Protein AF-A0A972KWC3-F1 (afdb_monomer)

Structure (mmCIF, N/CA/C/O backbone):
data_AF-A0A972KWC3-F1
#
_entry.id   AF-A0A972KWC3-F1
#
loop_
_atom_site.group_PDB
_atom_site.id
_atom_site.type_symbol
_atom_site.label_atom_id
_atom_site.label_alt_id
_atom_site.label_comp_id
_atom_site.label_asym_id
_atom_site.label_entity_id
_atom_site.label_seq_id
_atom_site.pdbx_PDB_ins_code
_atom_site.Cartn_x
_atom_site.Cartn_y
_atom_site.Cartn_z
_atom_site.occupancy
_atom_site.B_iso_or_equiv
_atom_site.auth_seq_id
_atom_site.auth_comp_id
_atom_site.auth_asym_id
_atom_site.auth_atom_id
_atom_site.pdbx_PDB_model_num
ATOM 1 N N . MET A 1 1 ? 79.381 37.023 6.648 1.00 36.28 1 MET A N 1
ATOM 2 C CA . MET A 1 1 ? 78.409 36.983 5.532 1.00 36.28 1 MET A CA 1
ATOM 3 C C . MET A 1 1 ? 78.089 35.526 5.227 1.00 36.28 1 MET A C 1
ATOM 5 O O . MET A 1 1 ? 79.046 34.792 5.069 1.00 36.28 1 MET A O 1
ATOM 9 N N . LYS A 1 2 ? 76.794 35.168 5.105 1.00 44.06 2 LYS A N 1
ATOM 10 C CA . LYS A 1 2 ? 76.246 34.047 4.293 1.00 44.06 2 LYS A CA 1
ATOM 11 C C . LYS A 1 2 ? 76.771 32.621 4.628 1.00 44.06 2 LYS A C 1
ATOM 13 O O . LYS A 1 2 ? 77.926 32.339 4.387 1.00 44.06 2 LYS A O 1
ATOM 18 N N . LYS A 1 3 ? 75.994 31.625 5.067 1.00 50.47 3 LYS A N 1
ATOM 19 C CA . LYS A 1 3 ? 74.543 31.420 5.217 1.00 50.47 3 LYS A CA 1
ATOM 20 C C . LYS A 1 3 ? 74.333 30.360 6.313 1.00 50.47 3 LYS A C 1
ATOM 22 O O . LYS A 1 3 ? 75.045 29.363 6.343 1.00 50.47 3 LYS A O 1
ATOM 27 N N . LEU A 1 4 ? 73.356 30.600 7.179 1.00 56.25 4 LEU A N 1
ATOM 28 C CA . LEU A 1 4 ? 72.723 29.618 8.061 1.00 56.25 4 LEU A CA 1
ATOM 29 C C . LEU A 1 4 ? 71.504 29.014 7.337 1.00 56.25 4 LEU A C 1
ATOM 31 O O . LEU A 1 4 ? 70.994 29.649 6.410 1.00 56.25 4 LEU A O 1
ATOM 35 N N . LEU A 1 5 ? 71.006 27.887 7.876 1.00 50.62 5 LEU A N 1
ATOM 36 C CA . LEU A 1 5 ? 69.685 27.250 7.658 1.00 50.62 5 LEU A CA 1
ATOM 37 C C . LEU A 1 5 ? 69.596 26.182 6.527 1.00 50.62 5 LEU A C 1
ATOM 39 O O . LEU A 1 5 ? 70.162 26.396 5.458 1.00 50.62 5 LEU A O 1
ATOM 43 N N . PRO A 1 6 ? 68.740 25.139 6.651 1.00 57.84 6 PRO A N 1
ATOM 44 C CA . PRO A 1 6 ? 68.655 24.117 7.718 1.00 57.84 6 PRO A CA 1
ATOM 45 C C . PRO A 1 6 ? 68.493 22.669 7.166 1.00 57.84 6 PRO A C 1
ATOM 47 O O . PRO A 1 6 ? 68.018 22.445 6.059 1.00 57.84 6 PRO A O 1
ATOM 50 N N . ILE A 1 7 ? 68.958 21.641 7.882 1.00 57.22 7 ILE A N 1
ATOM 51 C CA . ILE A 1 7 ? 68.169 20.645 8.648 1.00 57.22 7 ILE A CA 1
ATOM 52 C C . ILE A 1 7 ? 66.643 20.689 8.417 1.00 57.22 7 ILE A C 1
ATOM 54 O O . ILE A 1 7 ? 65.968 21.449 9.099 1.00 57.22 7 ILE A O 1
ATOM 58 N N . LEU A 1 8 ? 66.094 19.823 7.552 1.00 51.66 8 LEU A N 1
ATOM 59 C CA . LEU A 1 8 ? 64.784 19.170 7.765 1.00 51.66 8 LEU A CA 1
ATOM 60 C C . LEU A 1 8 ? 64.522 18.070 6.710 1.00 51.66 8 LEU A C 1
ATOM 62 O O . LEU A 1 8 ? 63.605 18.170 5.900 1.00 51.66 8 LEU A O 1
ATOM 66 N N . PHE A 1 9 ? 65.332 17.007 6.684 1.00 49.38 9 PHE A N 1
ATOM 67 C CA . PHE A 1 9 ? 64.932 15.787 5.972 1.00 49.38 9 PHE A CA 1
ATOM 68 C C . PHE A 1 9 ? 64.066 14.956 6.918 1.00 49.38 9 PHE A C 1
ATOM 70 O O . PHE A 1 9 ? 64.540 14.115 7.681 1.00 49.38 9 PHE A O 1
ATOM 77 N N . THR A 1 10 ? 62.781 15.297 6.930 1.00 54.88 10 THR A N 1
ATOM 78 C CA . THR A 1 10 ? 61.736 14.616 7.685 1.00 54.88 10 THR A CA 1
ATOM 79 C C . THR A 1 10 ? 61.576 13.201 7.139 1.00 54.88 10 THR A C 1
ATOM 81 O O . THR A 1 10 ? 60.975 12.972 6.095 1.00 54.88 10 THR A O 1
ATOM 84 N N . LEU A 1 11 ? 62.198 12.274 7.858 1.00 51.16 11 LEU A N 1
ATOM 85 C CA . LEU A 1 11 ? 61.821 10.885 8.089 1.00 51.16 11 LEU A CA 1
ATOM 86 C C . LEU A 1 11 ? 60.406 10.510 7.573 1.00 51.16 11 LEU A C 1
ATOM 88 O O . LEU A 1 11 ? 59.423 10.575 8.307 1.00 51.16 11 LEU A O 1
ATOM 92 N N . LEU A 1 12 ? 60.292 10.063 6.319 1.00 48.69 12 LEU A N 1
ATOM 93 C CA . LEU A 1 12 ? 59.138 9.288 5.847 1.00 48.69 12 LEU A CA 1
ATOM 94 C C . LEU A 1 12 ? 59.390 7.805 6.152 1.00 48.69 12 LEU A C 1
ATOM 96 O O . LEU A 1 12 ? 59.671 7.004 5.265 1.00 48.69 12 LEU A O 1
ATOM 100 N N . LEU A 1 13 ? 59.314 7.448 7.436 1.00 47.88 13 LEU A N 1
ATOM 101 C CA . LEU A 1 13 ? 59.115 6.065 7.867 1.00 47.88 13 LEU A CA 1
ATOM 102 C C . LEU A 1 13 ? 57.605 5.817 7.931 1.00 47.88 13 LEU A C 1
ATOM 104 O O . LEU A 1 13 ? 56.955 6.109 8.931 1.00 47.88 13 LEU A O 1
ATOM 108 N N . VAL A 1 14 ? 57.040 5.290 6.846 1.00 56.22 14 VAL A N 1
ATOM 109 C CA . VAL A 1 14 ? 55.718 4.657 6.884 1.00 56.22 14 VAL A CA 1
ATOM 110 C C . VAL A 1 14 ? 55.938 3.200 7.298 1.00 56.22 14 VAL A C 1
ATOM 112 O O . VAL A 1 14 ? 56.559 2.457 6.536 1.00 56.22 14 VAL A O 1
ATOM 115 N N . PRO A 1 15 ? 55.465 2.741 8.469 1.00 56.31 15 PRO A N 1
ATOM 116 C CA . PRO A 1 15 ? 55.364 1.314 8.715 1.00 56.31 15 PRO A CA 1
ATOM 117 C C . PRO A 1 15 ? 54.242 0.767 7.825 1.00 56.31 15 PRO A C 1
ATOM 119 O O . PRO A 1 15 ? 53.069 1.100 7.993 1.00 56.31 15 PRO A O 1
ATOM 122 N N . GLY A 1 16 ? 54.613 -0.053 6.841 1.00 51.59 16 GLY A N 1
ATOM 123 C CA . GLY A 1 16 ? 53.671 -0.832 6.049 1.00 51.59 16 GLY A CA 1
ATOM 124 C C . GLY A 1 16 ? 52.974 -1.852 6.943 1.00 51.59 16 GLY A C 1
ATOM 125 O O . GLY A 1 16 ? 53.512 -2.925 7.205 1.00 51.59 16 GLY A O 1
ATOM 126 N N . ILE A 1 17 ? 51.776 -1.519 7.423 1.00 57.06 17 ILE A N 1
ATOM 127 C CA . ILE A 1 17 ? 50.899 -2.477 8.094 1.00 57.06 17 ILE A CA 1
ATOM 128 C C . ILE A 1 17 ? 50.371 -3.426 7.016 1.00 57.06 17 ILE A C 1
ATOM 130 O O . ILE A 1 17 ? 49.385 -3.145 6.338 1.00 57.06 17 ILE A O 1
ATOM 134 N N . SER A 1 18 ? 51.055 -4.553 6.835 1.00 47.94 18 SER A N 1
ATOM 135 C CA . SER A 1 18 ? 50.500 -5.697 6.117 1.00 47.94 18 SER A CA 1
ATOM 136 C C . SER A 1 18 ? 49.466 -6.358 7.024 1.00 47.94 18 SER A C 1
ATOM 138 O O . SER A 1 18 ? 49.818 -7.112 7.929 1.00 47.94 18 SER A O 1
ATOM 140 N N . LEU A 1 19 ? 48.183 -6.063 6.812 1.00 51.91 19 LEU A N 1
ATOM 141 C CA . LEU A 1 19 ? 47.104 -6.884 7.355 1.00 51.91 19 LEU A CA 1
ATOM 142 C C . LEU A 1 19 ? 47.087 -8.193 6.565 1.00 51.91 19 LEU A C 1
ATOM 144 O O . LEU A 1 19 ? 46.543 -8.269 5.465 1.00 51.91 19 LEU A O 1
ATOM 148 N N . ALA A 1 20 ? 47.734 -9.217 7.122 1.00 47.09 20 ALA A N 1
ATOM 149 C CA . ALA A 1 20 ? 47.567 -10.584 6.668 1.00 47.09 20 ALA A CA 1
ATOM 150 C C . ALA A 1 20 ? 46.075 -10.940 6.732 1.00 47.09 20 ALA A C 1
ATOM 152 O O . ALA A 1 20 ? 45.423 -10.838 7.771 1.00 47.09 20 ALA A O 1
ATOM 153 N N . GLN A 1 21 ? 45.551 -11.309 5.571 1.00 47.62 21 GLN A N 1
ATOM 154 C CA . GLN A 1 21 ? 44.176 -11.689 5.306 1.00 47.62 21 GLN A CA 1
ATOM 155 C C . GLN A 1 21 ? 43.842 -12.944 6.125 1.00 47.62 21 GLN A C 1
ATOM 157 O O . GLN A 1 21 ? 44.160 -14.066 5.735 1.00 47.62 21 GLN A O 1
ATOM 162 N N . GLN A 1 22 ? 43.257 -12.742 7.304 1.00 44.53 22 GLN A N 1
ATOM 163 C CA . GLN A 1 22 ? 42.760 -13.812 8.155 1.00 44.53 22 GLN A CA 1
ATOM 164 C C . GLN A 1 22 ? 41.663 -14.531 7.368 1.00 44.53 22 GLN A C 1
ATOM 166 O O . GLN A 1 22 ? 40.656 -13.928 6.994 1.00 44.53 22 GLN A O 1
ATOM 171 N N . SER A 1 23 ? 41.908 -15.799 7.043 1.00 46.75 23 SER A N 1
ATOM 172 C CA . SER A 1 23 ? 40.980 -16.684 6.351 1.00 46.75 23 SER A CA 1
ATOM 173 C C . SER A 1 23 ? 39.733 -16.868 7.211 1.00 46.75 23 SER A C 1
ATOM 175 O O . SER A 1 23 ? 39.624 -17.771 8.039 1.00 46.75 23 SER A O 1
ATOM 177 N N . GLY A 1 24 ? 38.783 -15.953 7.026 1.00 38.59 24 GLY A N 1
ATOM 178 C CA . GLY A 1 24 ? 37.444 -16.055 7.566 1.00 38.59 24 GLY A CA 1
ATOM 179 C C . GLY A 1 24 ? 36.806 -17.309 6.997 1.00 38.59 24 GLY A C 1
ATOM 180 O O . GLY A 1 24 ? 36.411 -17.346 5.836 1.00 38.59 24 GLY A O 1
ATOM 181 N N . SER A 1 25 ? 36.728 -18.350 7.821 1.00 37.38 25 SER A N 1
ATOM 182 C CA . SER A 1 25 ? 35.777 -19.428 7.605 1.00 37.38 25 SER A CA 1
ATOM 183 C C . SER A 1 25 ? 34.400 -18.781 7.591 1.00 37.38 25 SER A C 1
ATOM 185 O O . SER A 1 25 ? 33.937 -18.285 8.618 1.00 37.38 25 SER A O 1
ATOM 187 N N . TYR A 1 26 ? 33.781 -18.717 6.415 1.00 39.09 26 TYR A N 1
ATOM 188 C CA . TYR A 1 26 ? 32.403 -18.278 6.270 1.00 39.09 26 TYR A CA 1
ATOM 189 C C . TYR A 1 26 ? 31.524 -19.303 6.986 1.00 39.09 26 TYR A C 1
ATOM 191 O O . TYR A 1 26 ? 31.102 -20.302 6.407 1.00 39.09 26 TYR A O 1
ATOM 199 N N . ALA A 1 27 ? 31.287 -19.080 8.277 1.00 44.47 27 ALA A N 1
ATOM 200 C CA . ALA A 1 27 ? 30.187 -19.705 8.977 1.00 44.47 27 ALA A CA 1
ATOM 201 C C . ALA A 1 27 ? 28.916 -19.294 8.227 1.00 44.47 27 ALA A C 1
ATOM 203 O O . ALA A 1 27 ? 28.488 -18.140 8.270 1.00 44.47 27 ALA A O 1
ATOM 204 N N . SER A 1 28 ? 28.367 -20.234 7.461 1.00 42.81 28 SER A N 1
ATOM 205 C CA . SER A 1 28 ? 27.062 -20.107 6.831 1.00 42.81 28 SER A CA 1
ATOM 206 C C . SER A 1 28 ? 26.015 -20.079 7.939 1.00 42.81 28 SER A C 1
ATOM 208 O O . SER A 1 28 ? 25.494 -21.108 8.364 1.00 42.81 28 SER A O 1
ATOM 210 N N . SER A 1 29 ? 25.722 -18.882 8.435 1.00 48.38 29 SER A N 1
ATOM 211 C CA . SER A 1 29 ? 24.589 -18.602 9.311 1.00 48.38 29 SER A CA 1
ATOM 212 C C . SER A 1 29 ? 23.297 -18.639 8.488 1.00 48.38 29 SER A C 1
ATOM 214 O O . SER A 1 29 ? 22.637 -17.622 8.307 1.00 48.38 29 SER A O 1
ATOM 216 N N . SER A 1 30 ? 22.942 -19.796 7.928 1.00 54.94 30 SER A N 1
ATOM 217 C CA . SER A 1 30 ? 21.686 -19.989 7.193 1.00 54.94 30 SER A CA 1
ATOM 218 C C . SER A 1 30 ? 20.723 -20.867 7.987 1.00 54.94 30 SER A C 1
ATOM 220 O O . SER A 1 30 ? 20.353 -21.965 7.598 1.00 54.94 30 SER A O 1
ATOM 222 N N . ALA A 1 31 ? 20.281 -20.345 9.125 1.00 53.38 31 ALA A N 1
ATOM 223 C CA . ALA A 1 31 ? 19.063 -20.813 9.779 1.00 53.38 31 ALA A CA 1
ATOM 224 C C . ALA A 1 31 ? 18.305 -19.617 10.365 1.00 53.38 31 ALA A C 1
ATOM 226 O O . ALA A 1 31 ? 17.880 -19.612 11.516 1.00 53.38 31 ALA A O 1
ATOM 227 N N . GLY A 1 32 ? 18.157 -18.559 9.563 1.00 48.53 32 GLY A N 1
ATOM 228 C CA . GLY A 1 32 ? 17.124 -17.566 9.815 1.00 48.53 32 GLY A CA 1
ATOM 229 C C . GLY A 1 32 ? 15.786 -18.248 9.579 1.00 48.53 32 GLY A C 1
ATOM 230 O O . GLY A 1 32 ? 15.433 -18.509 8.428 1.00 48.53 32 GLY A O 1
ATOM 231 N N . ALA A 1 33 ? 15.084 -18.594 10.660 1.00 53.97 33 ALA A N 1
ATOM 232 C CA . ALA A 1 33 ? 13.727 -19.116 10.610 1.00 53.97 33 ALA A CA 1
ATOM 233 C C . ALA A 1 33 ? 12.898 -18.204 9.701 1.00 53.97 33 ALA A C 1
ATOM 235 O O . ALA A 1 33 ? 12.591 -17.060 10.042 1.00 53.97 33 ALA A O 1
ATOM 236 N N . SER A 1 34 ? 12.611 -18.695 8.498 1.00 60.31 34 SER A N 1
ATOM 237 C CA . SER A 1 34 ? 11.788 -17.990 7.532 1.00 60.31 34 SER A CA 1
ATOM 238 C C . SER A 1 34 ? 10.384 -17.997 8.111 1.00 60.31 34 SER A C 1
ATOM 240 O O . SER A 1 34 ? 9.699 -19.013 8.041 1.00 60.31 34 SER A O 1
ATOM 242 N N . GLN A 1 35 ? 9.998 -16.905 8.777 1.00 64.94 35 GLN A N 1
ATOM 243 C CA . GLN A 1 35 ? 8.639 -16.751 9.280 1.00 64.94 35 GLN A CA 1
ATOM 244 C C . GLN A 1 35 ? 7.683 -17.018 8.112 1.00 64.94 35 GLN A C 1
ATOM 246 O O . GLN A 1 35 ? 7.870 -16.418 7.043 1.00 64.94 35 GLN A O 1
ATOM 251 N N . PRO A 1 36 ? 6.716 -17.940 8.266 1.00 73.56 36 PRO A N 1
ATOM 252 C CA . PRO A 1 36 ? 5.774 -18.249 7.206 1.00 73.56 36 PRO A CA 1
ATOM 253 C C . PRO A 1 36 ? 5.093 -16.959 6.762 1.00 73.56 36 PRO A C 1
ATOM 255 O O . PRO A 1 36 ? 4.465 -16.269 7.566 1.00 73.56 36 PRO A O 1
ATOM 258 N N . ARG A 1 37 ? 5.247 -16.598 5.485 1.00 78.94 37 ARG A N 1
ATOM 259 C CA . ARG A 1 37 ? 4.481 -15.480 4.934 1.00 78.94 37 ARG A CA 1
ATOM 260 C C . ARG A 1 37 ? 3.006 -15.892 4.910 1.00 78.94 37 ARG A C 1
ATOM 262 O O . ARG A 1 37 ? 2.721 -17.021 4.505 1.00 78.94 37 ARG A O 1
ATOM 269 N N . PRO A 1 38 ? 2.083 -15.015 5.333 1.00 84.44 38 PRO A N 1
ATOM 270 C CA . PRO A 1 38 ? 0.660 -15.314 5.280 1.00 84.44 38 PRO A CA 1
ATOM 271 C C . PRO A 1 38 ? 0.232 -15.615 3.841 1.00 84.44 38 PRO A C 1
ATOM 273 O O . PRO A 1 38 ? 0.763 -15.049 2.881 1.00 84.44 38 PRO A O 1
ATOM 276 N N . THR A 1 39 ? -0.727 -16.525 3.695 1.00 91.06 39 THR A N 1
ATOM 277 C CA . THR A 1 39 ? -1.316 -16.853 2.398 1.00 91.06 39 THR A CA 1
ATOM 278 C C . THR A 1 39 ? -2.111 -15.658 1.855 1.00 91.06 39 THR A C 1
ATOM 280 O O . THR A 1 39 ? -2.590 -14.831 2.639 1.00 91.06 39 THR A O 1
ATOM 283 N N . PRO A 1 40 ? -2.294 -15.537 0.526 1.00 87.81 40 PRO A N 1
ATOM 284 C CA . PRO A 1 40 ? -3.051 -14.427 -0.053 1.00 87.81 40 PRO A CA 1
ATOM 285 C C . PRO A 1 40 ? -4.466 -14.276 0.525 1.00 87.81 40 PRO A C 1
ATOM 287 O O . PRO A 1 40 ? -4.910 -13.158 0.779 1.00 87.81 40 PRO A O 1
ATOM 290 N N . ASP A 1 41 ? -5.161 -15.385 0.797 1.00 93.56 41 ASP A N 1
ATOM 291 C CA . ASP A 1 41 ? -6.495 -15.363 1.407 1.00 93.56 41 ASP A CA 1
ATOM 292 C C . ASP A 1 41 ? -6.470 -14.832 2.848 1.00 93.56 41 ASP A C 1
ATOM 294 O O . ASP A 1 41 ? -7.367 -14.084 3.238 1.00 93.56 41 ASP A O 1
ATOM 298 N N . ALA A 1 42 ? -5.430 -15.159 3.622 1.00 91.94 42 ALA A N 1
ATOM 299 C CA . ALA A 1 42 ? -5.266 -14.655 4.979 1.00 91.94 42 ALA A CA 1
ATOM 300 C C . ALA A 1 42 ? -5.019 -13.142 4.980 1.00 91.94 42 ALA A C 1
ATOM 302 O O . ALA A 1 42 ? -5.620 -12.425 5.776 1.00 91.94 42 ALA A O 1
ATOM 303 N N . VAL A 1 43 ? -4.192 -12.640 4.055 1.00 90.38 43 VAL A N 1
ATOM 304 C CA . VAL A 1 43 ? -3.936 -11.197 3.901 1.00 90.38 43 VAL A CA 1
ATOM 305 C C . VAL A 1 43 ? -5.218 -10.437 3.558 1.00 90.38 43 VAL A C 1
ATOM 307 O O . VAL A 1 43 ? -5.513 -9.416 4.179 1.00 90.38 43 VAL A O 1
ATOM 310 N N . LEU A 1 44 ? -6.015 -10.954 2.617 1.00 90.62 44 LEU A N 1
ATOM 311 C CA . LEU A 1 44 ? -7.296 -10.347 2.248 1.00 90.62 44 LEU A CA 1
ATOM 312 C C . LEU A 1 44 ? -8.288 -10.348 3.414 1.00 90.62 44 LEU A C 1
ATOM 314 O O . LEU A 1 44 ? -8.930 -9.330 3.669 1.00 90.62 44 LEU A O 1
ATOM 318 N N . ARG A 1 45 ? -8.388 -11.467 4.141 1.00 93.75 45 ARG A N 1
ATOM 319 C CA . ARG A 1 45 ? -9.273 -11.592 5.304 1.00 93.75 45 ARG A CA 1
ATOM 320 C C . ARG A 1 45 ? -8.926 -10.564 6.380 1.00 93.75 45 ARG A C 1
ATOM 322 O O . ARG A 1 45 ? -9.809 -9.819 6.790 1.00 93.75 45 ARG A O 1
ATOM 329 N N . MET A 1 46 ? -7.646 -10.454 6.743 1.00 92.00 46 MET A N 1
ATOM 330 C CA . MET A 1 46 ? -7.175 -9.462 7.718 1.00 92.00 46 MET A CA 1
ATOM 331 C C . MET A 1 46 ? -7.507 -8.027 7.285 1.00 92.00 46 MET A C 1
ATOM 333 O O . MET A 1 46 ? -7.984 -7.234 8.091 1.00 92.00 46 MET A O 1
ATOM 337 N N . GLY A 1 47 ? -7.315 -7.689 6.004 1.00 91.56 47 GLY A N 1
ATOM 338 C CA . GLY A 1 47 ? -7.650 -6.356 5.492 1.00 91.56 47 GLY A CA 1
ATOM 339 C C . GLY A 1 47 ? -9.150 -6.039 5.556 1.00 91.56 47 GLY A C 1
ATOM 340 O O . GLY A 1 47 ? -9.533 -4.927 5.919 1.00 91.56 47 GLY A O 1
ATOM 341 N N . ILE A 1 48 ? -10.008 -7.014 5.240 1.00 93.81 48 ILE A N 1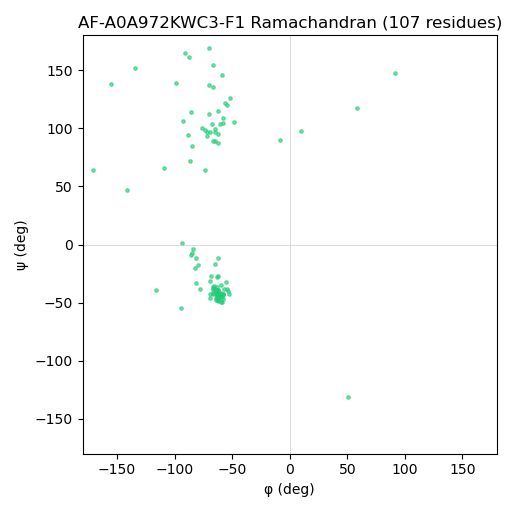
ATOM 342 C CA . ILE A 1 48 ? -11.469 -6.865 5.334 1.00 93.81 48 ILE A CA 1
ATOM 343 C C . ILE A 1 48 ? -11.906 -6.711 6.796 1.00 93.81 48 ILE A C 1
ATOM 345 O O . ILE A 1 48 ? -12.743 -5.859 7.093 1.00 93.81 48 ILE A O 1
ATOM 349 N N . GLU A 1 49 ? -11.341 -7.497 7.710 1.00 95.50 49 GLU A N 1
ATOM 350 C CA . GLU A 1 49 ? -11.626 -7.410 9.146 1.00 95.50 49 GLU A CA 1
ATOM 351 C C . GLU A 1 49 ? -11.208 -6.051 9.733 1.00 95.50 49 GLU A C 1
ATOM 353 O O . GLU A 1 49 ? -11.987 -5.437 10.469 1.00 95.50 49 GLU A O 1
ATOM 358 N N . ASP A 1 50 ? -10.036 -5.531 9.351 1.00 93.81 50 ASP A N 1
ATOM 359 C CA . ASP A 1 50 ? -9.569 -4.193 9.741 1.00 93.81 50 ASP A CA 1
ATOM 360 C C . ASP A 1 50 ? -10.554 -3.104 9.256 1.00 93.81 50 ASP A C 1
ATOM 362 O O . ASP A 1 50 ? -10.936 -2.215 10.024 1.00 93.81 50 ASP A O 1
ATOM 366 N N . LEU A 1 51 ? -11.035 -3.197 8.008 1.00 94.38 51 LEU A N 1
ATOM 367 C CA . LEU A 1 51 ? -12.036 -2.275 7.450 1.00 94.38 51 LEU A CA 1
ATOM 368 C C . LEU A 1 51 ? -13.383 -2.357 8.174 1.00 94.38 51 LEU A C 1
ATOM 370 O O . LEU A 1 51 ? -13.968 -1.332 8.522 1.00 94.38 51 LEU A O 1
ATOM 374 N N . GLN A 1 52 ? -13.888 -3.564 8.425 1.00 96.38 52 GLN A N 1
ATOM 375 C CA . GLN A 1 52 ? -15.145 -3.752 9.152 1.00 96.38 52 GLN A CA 1
ATOM 376 C C . GLN A 1 52 ? -15.056 -3.211 10.581 1.00 96.38 52 GLN A C 1
ATOM 378 O O . GLN A 1 52 ? -16.008 -2.606 11.073 1.00 96.38 52 GLN A O 1
ATOM 383 N N . THR A 1 53 ? -13.913 -3.408 11.237 1.00 96.06 53 THR A N 1
ATOM 384 C CA . THR A 1 53 ? -13.647 -2.877 12.578 1.00 96.06 53 THR A CA 1
ATOM 385 C C . THR A 1 53 ? -13.649 -1.351 12.565 1.00 96.06 53 THR A C 1
ATOM 387 O O . THR A 1 53 ? -14.271 -0.729 13.425 1.00 96.06 53 THR A O 1
ATOM 390 N N . PHE A 1 54 ? -13.034 -0.735 11.554 1.00 96.56 54 PHE A N 1
ATOM 391 C CA . PHE A 1 54 ? -13.062 0.715 11.378 1.00 96.56 54 PHE A 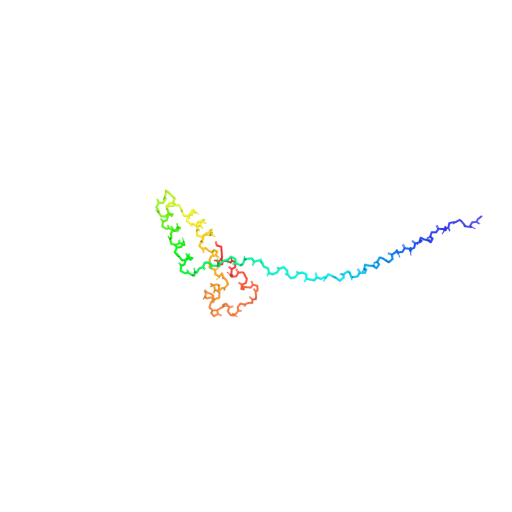CA 1
ATOM 392 C C . PHE A 1 54 ? -14.479 1.261 11.184 1.00 96.56 54 PHE A C 1
ATOM 394 O O . PHE A 1 54 ? -14.854 2.228 11.847 1.00 96.56 54 PHE A O 1
ATOM 401 N N . LEU A 1 55 ? -15.286 0.623 10.331 1.00 95.56 55 LEU A N 1
ATOM 402 C CA . LEU A 1 55 ? -16.667 1.041 10.065 1.00 95.56 55 LEU A CA 1
ATOM 403 C C . LEU A 1 55 ? -17.570 0.958 11.304 1.00 95.56 55 LEU A C 1
ATOM 405 O O . LEU A 1 55 ? -18.517 1.729 11.419 1.00 95.56 55 LEU A O 1
ATOM 409 N N . LYS A 1 56 ? -17.266 0.053 12.240 1.00 96.94 56 LYS A N 1
ATOM 410 C CA . LYS A 1 56 ? -17.971 -0.081 13.525 1.00 96.94 56 LYS A CA 1
ATOM 411 C C . LYS A 1 56 ? -17.455 0.868 14.612 1.00 96.94 56 LYS A C 1
ATOM 413 O O . LYS A 1 56 ? -18.033 0.909 15.691 1.00 96.94 56 LYS A O 1
ATOM 418 N N . SER A 1 57 ? -16.362 1.586 14.360 1.00 96.6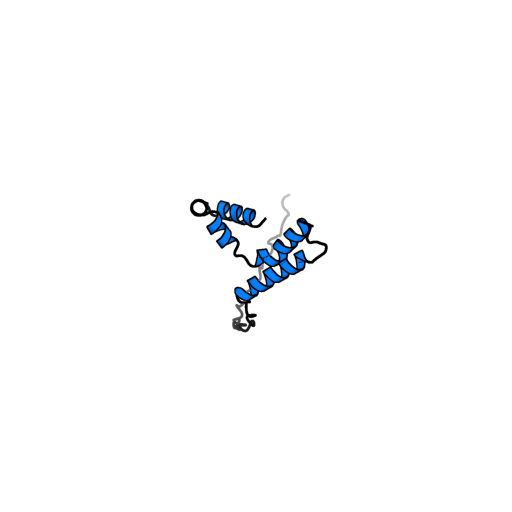2 57 SER A N 1
ATOM 419 C CA . SER A 1 57 ? -15.768 2.512 15.324 1.00 96.62 57 SER A CA 1
ATOM 420 C C . SER A 1 57 ? -16.389 3.908 15.243 1.00 96.62 57 SER A C 1
ATOM 422 O O . SER A 1 57 ? -16.896 4.322 14.197 1.00 96.62 57 SER A O 1
ATOM 424 N N . ASP A 1 58 ? -16.212 4.692 16.306 1.00 96.12 58 ASP A N 1
ATOM 425 C CA . ASP A 1 58 ? -16.601 6.110 16.353 1.00 96.12 58 ASP A CA 1
ATOM 426 C C . ASP A 1 58 ? -15.843 6.982 15.329 1.00 96.12 58 ASP A C 1
ATOM 428 O O . ASP A 1 58 ? -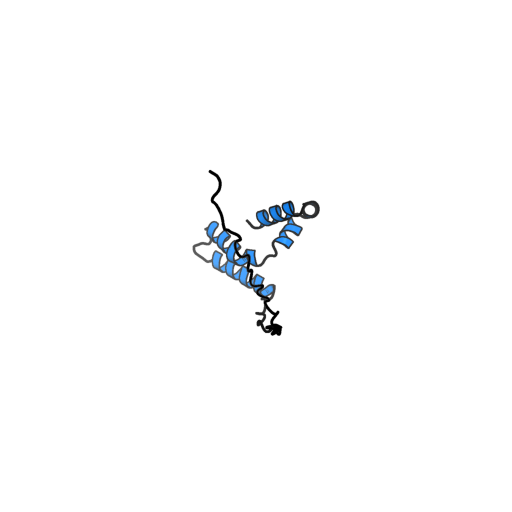16.191 8.137 15.095 1.00 96.12 58 ASP A O 1
ATOM 432 N N . LYS A 1 59 ? -14.789 6.439 14.702 1.00 93.00 59 LYS A N 1
ATOM 433 C CA . LYS A 1 59 ? -13.968 7.123 13.691 1.00 93.00 59 LYS A CA 1
ATOM 434 C C . LYS A 1 59 ? -14.425 6.861 12.257 1.00 93.00 59 LYS A C 1
ATOM 436 O O . LYS A 1 59 ? -13.796 7.386 11.345 1.00 93.00 59 LYS A O 1
ATOM 441 N N . SER A 1 60 ? -15.489 6.088 12.041 1.00 92.88 60 SER A N 1
ATOM 442 C CA . SER A 1 60 ? -15.956 5.683 10.705 1.00 92.88 60 SER A CA 1
ATOM 443 C C . SER A 1 60 ? -16.240 6.856 9.754 1.00 92.88 60 SER A C 1
ATOM 445 O O . SER A 1 60 ? -15.998 6.741 8.555 1.00 92.88 60 SER A O 1
ATOM 447 N N . GLY A 1 61 ? -16.681 8.005 10.279 1.00 93.94 61 GLY A N 1
ATOM 448 C CA . GLY A 1 61 ? -16.889 9.238 9.506 1.00 93.94 61 GLY A CA 1
ATOM 449 C C . GLY A 1 61 ? -15.637 10.104 9.304 1.00 93.94 61 GLY A C 1
ATOM 450 O O . GLY A 1 61 ? -15.707 11.132 8.634 1.00 93.94 61 GLY A O 1
ATOM 451 N N . ASN A 1 62 ? -14.491 9.738 9.884 1.00 96.56 62 ASN A N 1
ATOM 452 C CA . ASN A 1 62 ? -13.257 10.513 9.792 1.00 96.56 62 ASN A CA 1
ATOM 453 C C . ASN A 1 62 ? -12.398 10.026 8.616 1.00 96.56 62 ASN A C 1
ATOM 455 O O . ASN A 1 62 ? -11.738 8.986 8.686 1.00 96.56 62 ASN A O 1
ATOM 459 N N . GLN A 1 63 ? -12.371 10.824 7.548 1.00 95.50 63 GLN A N 1
ATOM 460 C CA . GLN A 1 63 ? -11.611 10.531 6.334 1.00 95.50 63 GLN A CA 1
ATOM 461 C C . GLN A 1 63 ? -10.106 10.349 6.593 1.00 95.50 63 GLN A C 1
ATOM 463 O O . GLN A 1 63 ? -9.512 9.411 6.068 1.00 95.50 63 GLN A O 1
ATOM 468 N N . GLU A 1 64 ? -9.486 11.189 7.423 1.00 96.06 64 GLU A N 1
ATOM 469 C CA . GLU A 1 64 ? -8.054 11.075 7.736 1.00 96.06 64 GLU A CA 1
ATOM 470 C C . GLU A 1 64 ? -7.743 9.784 8.499 1.00 96.06 64 GLU A C 1
ATOM 472 O O . GLU A 1 64 ? -6.722 9.136 8.258 1.00 96.06 64 GLU A O 1
ATOM 477 N N . ALA A 1 65 ? -8.652 9.351 9.377 1.00 95.19 65 ALA A N 1
ATOM 478 C CA . ALA A 1 65 ? -8.518 8.079 10.078 1.00 95.19 65 ALA A CA 1
ATOM 479 C C . ALA A 1 65 ? -8.622 6.883 9.115 1.00 95.19 65 ALA A C 1
ATOM 481 O O . ALA A 1 65 ? -7.847 5.932 9.243 1.00 95.19 65 ALA A O 1
ATOM 482 N N . LEU A 1 66 ? -9.518 6.950 8.123 1.00 94.50 66 LEU A N 1
ATOM 483 C CA . LEU A 1 66 ? -9.625 5.935 7.072 1.00 94.50 66 LEU A CA 1
ATOM 484 C C . LEU A 1 66 ? -8.355 5.884 6.210 1.00 94.50 66 LEU A C 1
ATOM 486 O O . LEU A 1 66 ? -7.803 4.806 5.993 1.00 94.50 66 LEU A O 1
ATOM 490 N N . ILE A 1 67 ? -7.857 7.040 5.758 1.00 93.62 67 ILE A N 1
ATOM 491 C CA . ILE A 1 67 ? -6.607 7.137 4.987 1.00 93.62 67 ILE A CA 1
ATOM 492 C C . ILE A 1 67 ? -5.438 6.559 5.795 1.00 93.62 67 ILE A C 1
ATOM 494 O O . ILE A 1 67 ? -4.631 5.799 5.257 1.00 93.62 67 ILE A O 1
ATOM 498 N N . GLY A 1 68 ? -5.363 6.873 7.091 1.00 94.00 68 GLY A N 1
ATOM 499 C CA . GLY A 1 68 ? -4.355 6.330 7.999 1.00 94.00 68 GLY A CA 1
ATOM 500 C C . GLY A 1 68 ? -4.401 4.803 8.087 1.00 94.00 68 GLY A C 1
ATOM 501 O O . GLY A 1 68 ? -3.361 4.153 7.972 1.00 94.00 68 GLY A O 1
ATOM 502 N N . LEU A 1 69 ? -5.596 4.219 8.216 1.00 94.25 69 LEU A N 1
ATOM 503 C CA . LEU A 1 69 ? -5.777 2.767 8.221 1.00 94.25 69 LEU A CA 1
ATOM 504 C C . LEU A 1 69 ? -5.360 2.135 6.890 1.00 94.25 69 LEU A C 1
ATOM 506 O O . LEU A 1 69 ? -4.617 1.152 6.891 1.00 94.25 69 LEU A O 1
ATOM 510 N N . ILE A 1 70 ? -5.775 2.718 5.761 1.00 91.88 70 ILE A N 1
ATOM 511 C CA . ILE A 1 70 ? -5.396 2.229 4.432 1.00 91.88 70 ILE A CA 1
ATOM 512 C C . ILE A 1 70 ? -3.871 2.238 4.289 1.00 91.88 70 ILE A C 1
ATOM 514 O O . ILE A 1 70 ? -3.288 1.216 3.932 1.00 91.88 70 ILE A O 1
ATOM 518 N N . ARG A 1 71 ? -3.205 3.348 4.626 1.00 90.69 71 ARG A N 1
ATOM 519 C CA . ARG A 1 71 ? -1.740 3.464 4.539 1.00 90.69 71 ARG A CA 1
ATOM 520 C C . ARG A 1 71 ? -1.008 2.486 5.456 1.00 90.69 71 ARG A C 1
ATOM 522 O O . ARG A 1 71 ? 0.019 1.948 5.059 1.00 90.69 71 ARG A O 1
ATOM 529 N N . ALA A 1 72 ? -1.514 2.261 6.666 1.00 91.88 72 ALA A N 1
ATOM 530 C CA . ALA A 1 72 ? -0.836 1.435 7.662 1.00 91.88 72 ALA A CA 1
ATOM 531 C C . ALA A 1 72 ? -1.056 -0.073 7.467 1.00 91.88 72 ALA A C 1
ATOM 533 O O . ALA A 1 72 ? -0.175 -0.863 7.802 1.00 91.88 72 ALA A O 1
ATOM 534 N N . ARG A 1 73 ? -2.230 -0.483 6.977 1.00 90.75 73 ARG A N 1
ATOM 535 C CA . ARG A 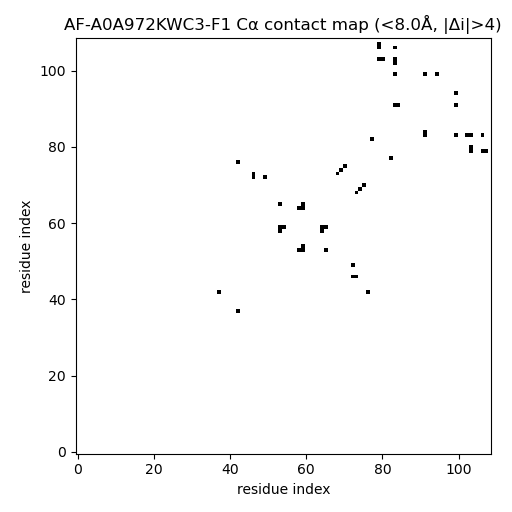1 73 ? -2.660 -1.893 7.001 1.00 90.75 73 ARG A CA 1
ATOM 536 C C . ARG A 1 73 ? -2.838 -2.489 5.615 1.00 90.75 73 ARG A C 1
ATOM 538 O O . ARG A 1 73 ? -2.452 -3.633 5.392 1.00 90.75 73 ARG A O 1
ATOM 545 N N . ILE A 1 74 ? -3.378 -1.705 4.686 1.00 87.19 74 ILE A N 1
ATOM 546 C CA . ILE A 1 74 ? -3.794 -2.179 3.364 1.00 87.19 74 ILE A CA 1
ATOM 547 C C . ILE A 1 74 ? -2.679 -1.955 2.340 1.00 87.19 74 ILE A C 1
ATOM 549 O O . ILE A 1 74 ? -2.218 -2.907 1.721 1.00 87.19 74 ILE A O 1
ATOM 553 N N . ALA A 1 75 ? -2.190 -0.720 2.202 1.00 89.06 75 ALA A N 1
ATOM 554 C CA . ALA A 1 75 ? -1.178 -0.344 1.214 1.00 89.06 75 ALA A CA 1
ATOM 555 C C . ALA A 1 75 ? 0.108 -1.202 1.249 1.00 89.06 75 ALA A C 1
ATOM 557 O O . ALA A 1 75 ? 0.577 -1.570 0.172 1.00 89.06 75 ALA A O 1
ATOM 558 N N . PRO A 1 76 ? 0.661 -1.600 2.418 1.00 88.56 76 PRO A N 1
ATOM 559 C CA . PRO A 1 76 ? 1.878 -2.416 2.469 1.00 88.56 76 PRO A CA 1
ATOM 560 C C . PRO A 1 76 ? 1.727 -3.818 1.867 1.00 88.56 76 PRO A C 1
ATOM 562 O O . PRO A 1 76 ? 2.729 -4.470 1.589 1.00 88.56 76 PRO A O 1
ATOM 565 N N . GLN A 1 77 ? 0.492 -4.290 1.681 1.00 87.06 77 GLN A N 1
ATOM 566 C CA . GLN A 1 77 ? 0.215 -5.603 1.100 1.00 87.06 77 GLN A CA 1
ATOM 567 C C . GLN A 1 77 ? 0.291 -5.598 -0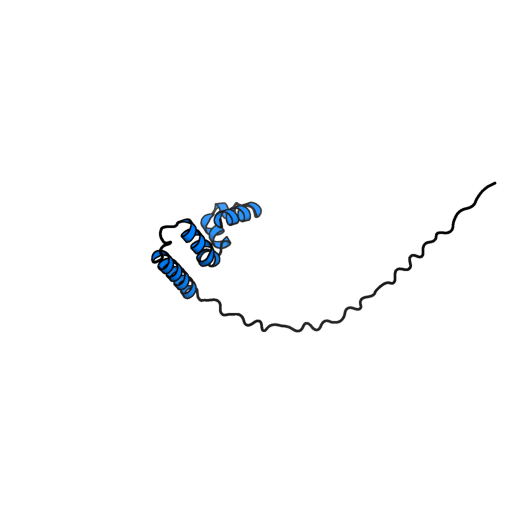.435 1.00 87.06 77 GLN A C 1
ATOM 569 O O . GLN A 1 77 ? 0.283 -6.662 -1.050 1.00 87.06 77 GLN A O 1
ATOM 574 N N . PHE A 1 78 ? 0.359 -4.420 -1.066 1.00 85.31 78 PHE A N 1
ATOM 575 C CA . PHE A 1 78 ? 0.384 -4.285 -2.520 1.00 85.31 78 PHE A CA 1
ATOM 576 C C . PHE A 1 78 ? 1.801 -4.088 -3.058 1.00 85.31 78 PHE A C 1
ATOM 578 O O . PHE A 1 78 ? 2.588 -3.294 -2.542 1.00 85.31 78 PHE A O 1
ATOM 585 N N . ASP A 1 79 ? 2.093 -4.744 -4.182 1.00 90.56 79 ASP A N 1
ATOM 586 C CA . ASP A 1 79 ? 3.263 -4.414 -4.992 1.00 90.56 79 ASP A CA 1
ATOM 587 C C . ASP A 1 79 ? 2.984 -3.128 -5.783 1.00 90.56 79 ASP A C 1
ATOM 589 O O . ASP A 1 79 ? 2.322 -3.123 -6.826 1.00 90.56 79 ASP A O 1
ATOM 593 N N . ILE A 1 80 ? 3.512 -2.018 -5.270 1.00 91.00 80 ILE A N 1
ATOM 594 C CA . ILE A 1 80 ? 3.331 -0.697 -5.867 1.00 91.00 80 ILE A CA 1
ATOM 595 C C . ILE A 1 80 ? 3.929 -0.587 -7.277 1.00 91.00 80 ILE A C 1
ATOM 597 O O . ILE A 1 80 ? 3.430 0.182 -8.097 1.00 91.00 80 ILE A O 1
ATOM 601 N N . TYR A 1 81 ? 4.961 -1.369 -7.604 1.00 92.44 81 TYR A N 1
ATOM 602 C CA . TYR A 1 81 ? 5.564 -1.365 -8.936 1.00 92.44 81 TYR A CA 1
ATOM 603 C C . TYR A 1 81 ? 4.712 -2.149 -9.931 1.00 92.44 81 TYR A C 1
ATOM 605 O O . TYR A 1 81 ? 4.576 -1.733 -11.085 1.00 92.44 81 TYR A O 1
ATOM 613 N N . ALA A 1 82 ? 4.116 -3.262 -9.496 1.00 93.38 82 ALA A N 1
ATOM 614 C CA . ALA A 1 82 ? 3.130 -3.982 -10.294 1.00 93.38 82 ALA A CA 1
ATOM 615 C C . ALA A 1 82 ? 1.902 -3.102 -10.570 1.00 93.38 82 ALA A C 1
ATOM 617 O O . ALA A 1 82 ? 1.509 -2.957 -11.729 1.00 93.38 82 ALA A O 1
ATOM 618 N N . LEU A 1 83 ? 1.379 -2.426 -9.539 1.00 92.94 83 LEU A N 1
ATOM 619 C CA . LEU A 1 83 ? 0.293 -1.455 -9.686 1.00 92.94 83 LEU A CA 1
ATOM 620 C C . LEU A 1 83 ? 0.666 -0.323 -10.641 1.00 92.94 83 LEU A C 1
ATOM 622 O O . LEU A 1 83 ? -0.101 -0.009 -11.543 1.00 92.94 83 LEU A O 1
ATOM 626 N N . ALA A 1 84 ? 1.854 0.263 -10.501 1.00 95.38 84 ALA A N 1
ATOM 627 C CA . ALA A 1 84 ? 2.307 1.318 -11.397 1.00 95.38 84 ALA A CA 1
ATOM 628 C C . ALA A 1 84 ? 2.382 0.838 -12.859 1.00 95.38 84 ALA A C 1
ATOM 630 O O . ALA A 1 84 ? 1.944 1.540 -13.772 1.00 95.38 84 ALA A O 1
ATOM 631 N N . ARG A 1 85 ? 2.873 -0.383 -13.095 1.00 95.44 85 ARG A N 1
ATOM 632 C CA . ARG A 1 85 ? 2.916 -0.971 -14.439 1.00 95.44 85 ARG A CA 1
ATOM 633 C C . ARG A 1 85 ? 1.516 -1.155 -15.027 1.00 95.44 85 ARG A C 1
ATOM 635 O O . ARG A 1 85 ? 1.308 -0.810 -16.186 1.00 95.44 85 ARG A O 1
ATOM 642 N N . TRP A 1 86 ? 0.572 -1.686 -14.254 1.00 95.88 86 TRP A N 1
ATOM 643 C CA . TRP A 1 86 ? -0.797 -1.914 -14.723 1.00 95.88 86 TRP A CA 1
ATOM 644 C C . TRP A 1 86 ? -1.557 -0.609 -14.947 1.00 95.88 86 TRP A C 1
ATOM 646 O O . TRP A 1 86 ? -2.139 -0.425 -16.012 1.00 95.88 86 TRP A O 1
ATOM 656 N N . SER A 1 87 ? -1.480 0.325 -14.000 1.00 95.31 87 SER A N 1
ATOM 657 C CA . SER A 1 87 ? -2.147 1.627 -14.089 1.00 95.31 87 SER A CA 1
ATOM 658 C C . SER A 1 87 ? -1.599 2.490 -15.224 1.00 95.31 87 SER A C 1
ATOM 660 O O . SER A 1 87 ? -2.354 3.198 -15.882 1.00 95.31 87 SER A O 1
ATOM 662 N N . GLY A 1 88 ? -0.285 2.453 -15.465 1.00 94.81 88 GLY A N 1
ATOM 663 C CA . GLY A 1 88 ? 0.333 3.222 -16.546 1.00 94.81 88 GLY A CA 1
ATOM 664 C C . GLY A 1 88 ? 0.236 2.551 -17.923 1.00 94.81 88 GLY A C 1
ATOM 665 O O . GLY A 1 88 ? 0.376 3.233 -18.939 1.00 94.81 88 GLY A O 1
ATOM 666 N N . GLY A 1 89 ? -0.000 1.236 -17.977 1.00 95.94 89 GLY A N 1
ATOM 667 C CA .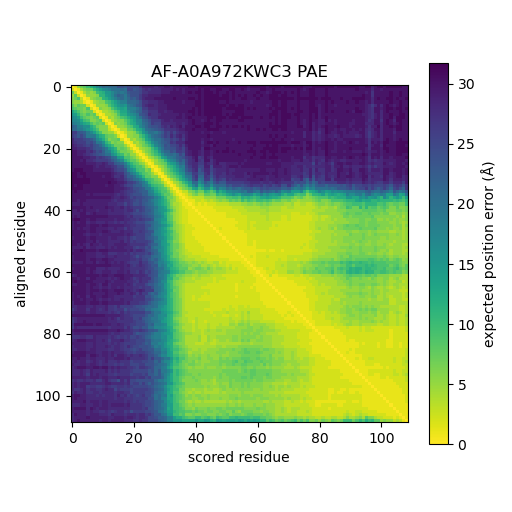 GLY A 1 89 ? -0.247 0.480 -19.206 1.00 95.94 89 GLY A CA 1
ATOM 668 C C . GLY A 1 89 ? 0.797 0.723 -20.301 1.00 95.94 89 GLY A C 1
ATOM 669 O O . GLY A 1 89 ? 2.005 0.690 -20.056 1.00 95.94 89 GLY A O 1
ATOM 670 N N . TYR A 1 90 ? 0.321 1.005 -21.518 1.00 96.56 90 TYR A N 1
ATOM 671 C CA . TYR A 1 90 ? 1.169 1.321 -22.674 1.00 96.56 90 TYR A CA 1
ATOM 672 C C . TYR A 1 90 ? 2.174 2.448 -22.380 1.00 96.56 90 TYR A C 1
ATOM 674 O O . TYR A 1 90 ? 3.356 2.339 -22.710 1.00 96.56 90 TYR A O 1
ATOM 682 N N . TRP A 1 91 ? 1.731 3.506 -21.697 1.00 96.88 91 TRP A N 1
ATOM 683 C CA . TRP A 1 91 ? 2.560 4.673 -21.402 1.00 96.88 91 TRP A CA 1
ATOM 684 C C . TRP A 1 91 ? 3.670 4.373 -20.401 1.00 96.88 91 TRP A C 1
ATOM 686 O O . TRP A 1 91 ? 4.759 4.924 -20.527 1.00 96.88 91 TRP A O 1
ATOM 696 N N . TYR A 1 92 ? 3.452 3.450 -19.460 1.00 96.62 92 TYR A N 1
ATOM 697 C CA . TYR A 1 92 ? 4.504 3.007 -18.539 1.00 96.62 92 TYR A CA 1
ATOM 698 C C . TYR A 1 92 ? 5.701 2.398 -19.287 1.00 96.62 92 TYR A C 1
ATOM 700 O O . TYR A 1 92 ? 6.856 2.589 -18.895 1.00 96.62 92 TYR A O 1
ATOM 708 N N . GLY A 1 93 ? 5.434 1.703 -20.399 1.00 95.88 93 GLY A N 1
ATOM 709 C CA . GLY A 1 93 ? 6.464 1.161 -21.286 1.00 95.88 93 GLY A CA 1
ATOM 710 C C . GLY A 1 93 ? 7.325 2.249 -21.932 1.00 95.88 93 GLY A C 1
ATOM 711 O O . GLY A 1 93 ? 8.539 2.079 -22.023 1.00 95.88 93 GLY A O 1
ATOM 712 N N . GLN A 1 94 ? 6.717 3.386 -22.278 1.00 97.56 94 GLN A N 1
ATOM 713 C CA . GLN A 1 94 ? 7.381 4.539 -22.901 1.00 97.56 94 GLN A CA 1
ATOM 714 C C . GLN A 1 94 ? 8.152 5.415 -21.899 1.00 97.56 94 GLN A C 1
ATOM 716 O O . GLN A 1 94 ? 9.003 6.208 -22.295 1.00 97.56 94 GLN A O 1
ATOM 721 N N . MET A 1 95 ? 7.869 5.289 -20.598 1.00 97.88 95 MET A N 1
ATOM 722 C CA . MET A 1 95 ? 8.567 6.048 -19.562 1.00 97.88 95 MET A CA 1
ATOM 723 C C . MET A 1 95 ? 10.015 5.582 -19.402 1.00 97.88 95 MET A C 1
ATOM 725 O O . MET A 1 95 ? 10.294 4.381 -19.315 1.00 97.88 95 MET A O 1
ATOM 729 N N . ASN A 1 96 ? 10.925 6.542 -19.258 1.00 98.06 96 ASN A N 1
ATOM 730 C CA . ASN A 1 96 ? 12.293 6.276 -18.827 1.00 98.06 96 ASN A CA 1
ATOM 731 C C . ASN A 1 96 ? 12.332 5.867 -17.327 1.00 98.06 96 ASN A C 1
ATOM 733 O O . ASN A 1 96 ? 11.324 5.990 -16.618 1.00 98.06 96 ASN A O 1
ATOM 737 N N . PRO A 1 97 ? 13.470 5.372 -16.801 1.00 97.31 97 PRO A N 1
ATOM 738 C CA . PRO A 1 97 ? 13.554 4.910 -15.412 1.00 97.31 97 PRO A CA 1
ATOM 739 C C . PRO A 1 97 ? 13.165 5.964 -14.361 1.00 97.31 97 PRO A C 1
ATOM 741 O O . PRO A 1 97 ? 12.495 5.643 -13.376 1.00 97.31 97 PRO A O 1
ATOM 744 N N . GLU A 1 98 ? 13.534 7.226 -14.573 1.00 97.69 98 GLU A N 1
ATOM 745 C CA . GLU A 1 98 ? 13.242 8.334 -13.655 1.00 97.69 98 GLU A CA 1
ATOM 746 C C . GLU A 1 98 ? 11.747 8.665 -13.640 1.00 97.69 98 GLU A C 1
ATOM 748 O O . GLU A 1 98 ? 11.150 8.830 -12.576 1.00 97.69 98 GLU A O 1
ATOM 753 N N . GLN A 1 99 ? 11.117 8.678 -14.814 1.00 97.56 99 GLN A N 1
ATOM 754 C CA . GLN A 1 99 ? 9.680 8.873 -14.981 1.00 97.56 99 GLN A CA 1
ATOM 755 C C . GLN A 1 99 ? 8.887 7.734 -14.340 1.00 97.56 99 GLN A C 1
ATOM 757 O O . GLN A 1 99 ? 7.927 7.999 -13.618 1.00 97.56 99 GLN A O 1
ATOM 762 N N . ARG A 1 100 ? 9.315 6.475 -14.513 1.00 97.44 100 ARG A N 1
ATOM 763 C CA . ARG A 1 100 ? 8.683 5.322 -13.846 1.00 97.44 100 ARG A CA 1
ATOM 764 C C . ARG A 1 100 ? 8.765 5.442 -12.330 1.00 97.44 100 ARG A C 1
ATOM 766 O O . ARG A 1 100 ? 7.771 5.199 -11.642 1.00 97.44 100 ARG A O 1
ATOM 773 N N . LYS A 1 101 ? 9.920 5.855 -11.801 1.00 96.06 101 LYS A N 1
ATOM 774 C CA . LYS A 1 101 ? 10.099 6.105 -10.366 1.00 96.06 101 LYS A CA 1
ATOM 775 C C . LYS A 1 101 ? 9.177 7.227 -9.883 1.00 96.06 101 LYS A C 1
ATOM 777 O O . LYS A 1 101 ? 8.461 7.037 -8.904 1.00 96.06 101 LYS A O 1
ATOM 782 N N . ALA A 1 102 ? 9.146 8.363 -10.579 1.00 96.38 102 ALA A N 1
ATOM 783 C CA . ALA A 1 102 ? 8.288 9.493 -10.231 1.00 96.38 102 ALA A CA 1
ATOM 784 C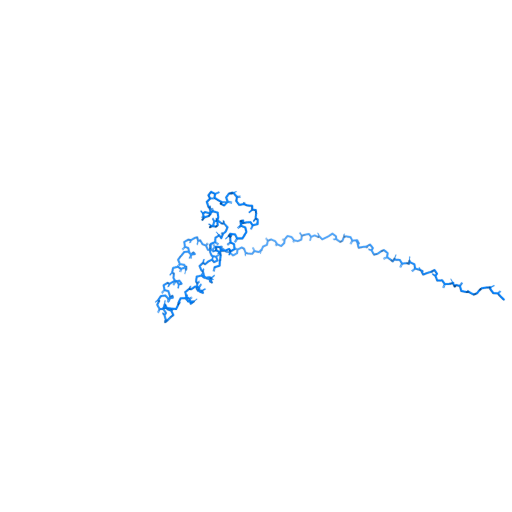 C . ALA A 1 102 ? 6.794 9.127 -10.279 1.00 96.38 102 ALA A C 1
ATOM 786 O O . ALA A 1 102 ? 6.042 9.493 -9.376 1.00 96.38 102 ALA A O 1
ATOM 787 N N . PHE A 1 103 ? 6.374 8.366 -11.291 1.00 96.56 103 PHE A N 1
ATOM 788 C CA . PHE A 1 103 ? 5.010 7.859 -11.427 1.00 96.56 103 PHE A CA 1
ATOM 789 C C . PHE A 1 103 ? 4.636 6.926 -10.268 1.00 96.56 103 PHE A C 1
ATOM 791 O O . PHE A 1 103 ? 3.614 7.132 -9.620 1.00 96.56 103 PHE A O 1
ATOM 798 N N . THR A 1 104 ? 5.507 5.967 -9.942 1.00 94.06 104 THR A N 1
ATOM 799 C CA . THR A 1 104 ? 5.298 5.020 -8.832 1.00 94.06 104 THR A CA 1
ATOM 800 C C . THR A 1 104 ? 5.199 5.747 -7.486 1.00 94.06 104 THR A C 1
ATOM 802 O O . THR A 1 104 ? 4.304 5.461 -6.698 1.00 94.06 104 THR A O 1
ATOM 805 N N . ILE A 1 105 ? 6.061 6.743 -7.237 1.00 92.88 105 ILE A N 1
ATOM 806 C CA . ILE A 1 105 ? 6.015 7.563 -6.013 1.00 92.88 105 ILE A CA 1
ATOM 807 C C . ILE A 1 105 ? 4.705 8.348 -5.918 1.00 92.88 105 ILE A C 1
ATOM 809 O O . ILE A 1 105 ? 4.149 8.462 -4.830 1.00 92.88 105 ILE A O 1
ATOM 813 N N . LYS A 1 106 ? 4.208 8.904 -7.030 1.00 91.88 106 LYS A N 1
ATOM 814 C CA . LYS A 1 106 ? 2.922 9.616 -7.038 1.00 91.88 106 LYS A CA 1
ATOM 815 C C . LYS A 1 106 ? 1.744 8.684 -6.771 1.00 91.88 106 LYS A C 1
ATOM 817 O O . LYS A 1 106 ? 0.820 9.102 -6.093 1.00 91.88 106 LYS A O 1
ATOM 822 N N . LEU A 1 107 ? 1.793 7.449 -7.269 1.00 88.19 107 LEU A N 1
ATOM 823 C CA . LEU A 1 107 ? 0.749 6.447 -7.041 1.00 88.19 107 LEU A CA 1
ATOM 824 C C . LEU A 1 107 ? 0.695 5.969 -5.578 1.00 88.19 107 LEU A C 1
ATOM 826 O O . LEU A 1 107 ? -0.349 5.532 -5.112 1.00 88.19 107 LEU A O 1
ATOM 830 N N . ALA A 1 108 ? 1.823 6.038 -4.868 1.00 83.62 108 ALA A N 1
ATOM 831 C CA . ALA A 1 108 ? 1.954 5.600 -3.479 1.00 83.62 108 ALA A CA 1
ATOM 832 C C . ALA A 1 108 ? 1.553 6.660 -2.433 1.00 83.62 108 ALA A C 1
ATOM 834 O O . ALA A 1 108 ? 1.554 6.355 -1.239 1.00 83.62 108 ALA A O 1
ATOM 835 N N . LYS A 1 109 ? 1.307 7.908 -2.854 1.00 74.88 109 LYS A N 1
ATOM 836 C CA . LYS A 1 109 ? 0.966 9.036 -1.972 1.00 74.88 109 LYS A CA 1
ATOM 837 C C . LYS A 1 109 ? -0.537 9.138 -1.758 1.00 74.88 109 LYS A C 1
ATOM 839 O O . LYS A 1 109 ? -0.927 9.333 -0.579 1.00 74.88 109 LYS A O 1
#

Nearest PDB structures (foldseek):
  6v4m-assembly1_A  TM=2.315E-01  e=8.523E+00  Trichuris suis

Sequence (109 aa):
MKKLLPILFTLLLVPGISLAQQSGSYASSSAGASQPRPTPDAVLRMGIEDLQTFLKSDKSGNQEALIGLIRARIAPQFDIYALARWSGGYWYGQMNPEQRKAFTIKLAK

Foldseek 3Di:
DDDDDDDDPDDPPDDPPPPDDDPPPPPPPPPPPPDDDDDPVRLVVQLVVLLVVCCPDPCVPPPVVVVVSCLPRPLVVDDLLVVLCVVCPPNCVVDDPVRSVVSSVVSSD

Secondary structure (DSSP, 8-state):
----------------------------------PPPPPHHHHHHHHHHHHHHHHTSTTTT-HHHHHHHIIIIIGGGS-HHHHHHHHHHHHHHHS-HHHHHHHHHHHT-

pLDDT: mean 79.09, std 20.72, range [36.28, 98.06]

Radius of gyration: 30.92 Å; Cα contacts (8 Å, |Δi|>4): 28; chains: 1; bounding box: 96×58×39 Å

Solvent-accessible surface area (backbone atoms only — not comparable to full-atom values): 7176 Å² total; per-residue (Å²): 131,90,82,84,90,78,96,76,89,76,80,85,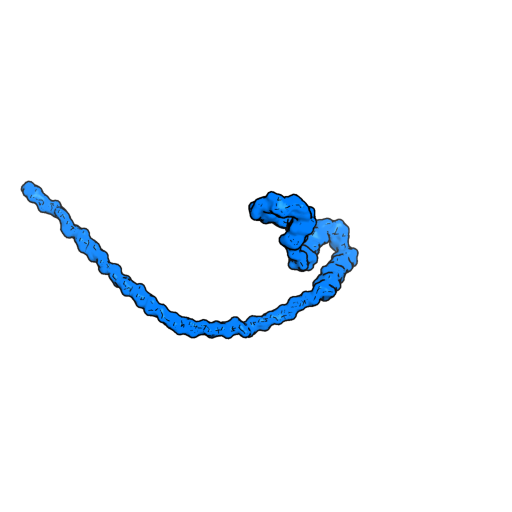78,74,81,81,80,76,77,74,80,75,84,73,76,78,74,79,82,81,76,74,79,75,72,81,74,78,52,73,68,55,54,52,49,53,46,52,51,54,50,54,53,41,63,74,37,97,54,52,87,38,65,69,59,51,51,50,47,40,58,73,64,47,52,76,76,54,61,57,67,60,50,38,46,62,77,40,42,76,58,44,72,72,41,52,75,68,52,47,50,55,51,35,56,61,74,73,108

Mean predicted aligned error: 15.25 Å